Protein AF-A0A1V6A2D8-F1 (afdb_monomer)

pLDDT: mean 97.13, std 2.42, range [81.25, 98.75]

Foldseek 3Di:
DFLQWFADPQAIAGPPCGRQWGADPQAIAGPFPGRQWGADPQAIAGPPCGRQWGADPRTIDGPYSDDPRNDD

Sequence (72 aa):
MYTGFWIDNNYIWGPEESGRFWIDGGFIWGPYNSGKWWIDDGWIWGPTDSGKFWIDDGHIYGPSKTLPWLRK

Nearest PDB structures (foldseek):
  8h4e-assembly1_A-2  TM=2.927E-01  e=1.874E+00  Bacillus paralicheniformis
  8h4f-assembly1_B-2  TM=2.879E-01  e=1.759E+00  Bacillus paralicheniformis
  7cbu-assembly1_A  TM=2.919E-01  e=2.417E+00  Bacillus paralicheniformis
  7c8q-assembly1_B  TM=2.926E-01  e=2.576E+00  Bacillus paralicheniformis
  8h4c-assembly1_B-2  TM=2.827E-01  e=2.926E+00  Bacillus paralicheniformis

Structure (mmCIF, N/CA/C/O backbone):
data_AF-A0A1V6A2D8-F1
#
_entry.id   AF-A0A1V6A2D8-F1
#
loop_
_atom_site.group_PDB
_atom_site.id
_atom_site.type_symbol
_atom_sit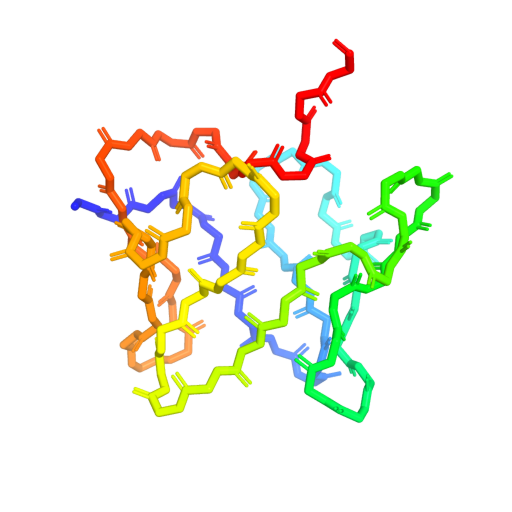e.label_atom_id
_atom_site.label_alt_id
_atom_site.label_comp_id
_atom_site.label_asym_id
_atom_site.label_entity_id
_atom_site.label_seq_id
_atom_site.pdbx_PDB_ins_code
_atom_site.Cartn_x
_atom_site.Cartn_y
_atom_site.Cartn_z
_atom_site.occupancy
_atom_site.B_iso_or_equiv
_atom_site.auth_seq_id
_atom_site.auth_comp_id
_atom_site.auth_asym_id
_atom_site.auth_atom_id
_atom_site.pdbx_PDB_model_num
ATOM 1 N N . MET A 1 1 ? -0.394 -1.811 14.505 1.00 97.69 1 MET A N 1
ATOM 2 C CA . MET A 1 1 ? -1.058 -0.530 14.855 1.00 97.69 1 MET A CA 1
ATOM 3 C C . MET A 1 1 ? -1.567 0.140 13.587 1.00 97.69 1 MET A C 1
ATOM 5 O O . MET A 1 1 ? -1.000 -0.137 12.536 1.00 97.69 1 MET A O 1
ATOM 9 N N . TYR A 1 2 ? -2.603 0.983 13.662 1.00 98.19 2 TYR A N 1
ATOM 10 C CA . TYR A 1 2 ? -3.106 1.704 12.485 1.00 98.19 2 TYR A CA 1
ATOM 11 C C . TYR A 1 2 ? -2.052 2.693 11.972 1.00 98.19 2 TYR A C 1
ATOM 13 O O . TYR A 1 2 ? -1.472 3.451 12.756 1.00 98.19 2 TYR A O 1
ATOM 21 N N . THR A 1 3 ? -1.778 2.663 10.668 1.00 98.25 3 THR A N 1
ATOM 22 C CA . THR A 1 3 ? -0.735 3.496 10.047 1.00 98.25 3 THR A CA 1
ATOM 23 C C . THR A 1 3 ? -1.214 4.917 9.752 1.00 98.25 3 THR A C 1
ATOM 25 O O . THR A 1 3 ? -0.391 5.828 9.687 1.00 98.25 3 THR A O 1
ATOM 28 N N . GLY A 1 4 ? -2.530 5.121 9.630 1.00 98.31 4 GLY A N 1
ATOM 29 C CA . GLY A 1 4 ? -3.122 6.355 9.109 1.00 98.31 4 GLY A CA 1
ATOM 30 C C . GLY A 1 4 ? -3.480 6.283 7.623 1.00 98.31 4 GLY A C 1
ATOM 31 O O . GLY A 1 4 ? -4.034 7.249 7.107 1.00 98.31 4 GLY A O 1
ATOM 32 N N . PHE A 1 5 ? -3.165 5.174 6.949 1.00 98.56 5 PHE A N 1
ATOM 33 C CA . PHE A 1 5 ? -3.462 4.972 5.536 1.00 98.56 5 PHE A CA 1
ATOM 34 C C . PHE A 1 5 ? -4.640 4.025 5.333 1.00 98.56 5 PHE A C 1
ATOM 36 O O . PHE A 1 5 ? -4.784 3.042 6.062 1.00 98.56 5 PHE A O 1
ATOM 43 N N . TRP A 1 6 ? -5.438 4.286 4.306 1.00 98.62 6 TRP A N 1
ATOM 44 C CA . TRP A 1 6 ? -6.569 3.454 3.912 1.00 98.62 6 TRP A CA 1
ATOM 45 C C . TRP A 1 6 ? -6.639 3.320 2.394 1.00 98.62 6 TRP A C 1
ATOM 47 O O . TRP A 1 6 ? -6.041 4.102 1.652 1.00 98.62 6 TRP A O 1
ATOM 57 N N . ILE A 1 7 ? -7.353 2.300 1.942 1.00 98.50 7 ILE A N 1
ATOM 58 C CA . ILE A 1 7 ? -7.573 1.981 0.541 1.00 98.50 7 ILE A CA 1
ATOM 59 C C . ILE A 1 7 ? -9.016 2.341 0.209 1.00 98.50 7 ILE A C 1
ATOM 61 O O . ILE A 1 7 ? -9.944 1.853 0.847 1.00 98.50 7 ILE A O 1
ATOM 65 N N . ASP A 1 8 ? -9.197 3.178 -0.806 1.00 98.38 8 ASP A N 1
ATOM 66 C CA . ASP A 1 8 ? -10.506 3.469 -1.382 1.00 98.38 8 ASP A CA 1
ATOM 67 C C . ASP A 1 8 ? -10.382 3.599 -2.900 1.00 98.38 8 ASP A C 1
ATOM 69 O O . ASP A 1 8 ? -9.470 4.259 -3.402 1.00 98.38 8 ASP A O 1
ATOM 73 N N . ASN A 1 9 ? -11.289 2.950 -3.634 1.00 97.50 9 ASN A N 1
ATOM 74 C CA . ASN A 1 9 ? -11.282 2.899 -5.100 1.00 97.50 9 ASN A CA 1
ATOM 75 C C . ASN A 1 9 ? -9.915 2.500 -5.700 1.00 97.50 9 ASN A C 1
ATOM 77 O O . ASN A 1 9 ? -9.472 3.077 -6.688 1.00 97.50 9 ASN A O 1
ATOM 81 N N . ASN A 1 10 ? -9.238 1.520 -5.089 1.00 97.44 10 ASN A N 1
ATOM 82 C CA . ASN A 1 10 ? -7.867 1.080 -5.403 1.00 97.44 10 ASN A CA 1
ATOM 83 C C . ASN A 1 10 ? -6.762 2.127 -5.183 1.00 97.44 10 ASN A C 1
ATOM 85 O O . ASN A 1 10 ? -5.596 1.818 -5.408 1.00 97.44 10 ASN A O 1
ATOM 89 N N . TYR A 1 11 ? -7.069 3.332 -4.712 1.00 98.44 11 TYR A N 1
ATOM 90 C CA . TYR A 1 11 ? -6.064 4.317 -4.326 1.00 98.44 11 TYR A CA 1
ATOM 91 C C . TYR A 1 11 ? -5.733 4.194 -2.847 1.00 98.44 11 TYR A C 1
ATOM 93 O O . TYR A 1 11 ? -6.587 3.876 -2.020 1.00 98.44 11 TYR A O 1
ATOM 101 N N . ILE A 1 12 ? -4.475 4.472 -2.517 1.00 98.50 12 ILE A N 1
ATOM 102 C CA . ILE A 1 12 ? -3.995 4.516 -1.144 1.00 98.50 12 ILE A CA 1
ATOM 103 C C . ILE A 1 12 ? -3.974 5.975 -0.702 1.00 98.50 12 ILE A C 1
ATOM 105 O O . ILE A 1 12 ? -3.235 6.812 -1.231 1.00 98.50 12 ILE A O 1
ATOM 109 N N . TRP A 1 13 ? -4.794 6.268 0.292 1.00 98.56 13 TRP A N 1
ATOM 110 C CA . TRP A 1 13 ? -4.938 7.575 0.908 1.00 98.56 13 TRP A CA 1
ATOM 111 C C . TRP A 1 13 ? -4.273 7.576 2.278 1.00 98.56 13 TRP A C 1
ATOM 113 O O . TRP A 1 13 ? -4.116 6.530 2.906 1.00 98.56 13 TRP A O 1
ATOM 123 N N . GLY A 1 14 ? -3.865 8.748 2.751 1.00 97.50 14 GLY A N 1
ATOM 124 C CA . GLY A 1 14 ? -3.229 8.878 4.053 1.00 97.50 14 GLY A CA 1
ATOM 125 C C . GLY A 1 14 ? -2.696 10.279 4.340 1.00 97.50 14 GLY A C 1
ATOM 126 O O . GLY A 1 14 ? -2.956 11.215 3.581 1.00 97.50 14 GLY A O 1
ATOM 127 N N . PRO A 1 15 ? -1.950 10.441 5.444 1.00 95.56 15 PRO A N 1
ATOM 128 C CA . PRO A 1 15 ? -1.406 11.731 5.869 1.00 95.56 15 PRO A CA 1
ATOM 129 C C . PRO A 1 15 ? -0.275 12.251 4.969 1.00 95.56 15 PRO A C 1
ATOM 131 O O . PRO A 1 15 ? -0.050 13.457 4.916 1.00 95.56 15 PRO A O 1
ATOM 134 N N . GLU A 1 16 ? 0.429 11.367 4.260 1.00 93.19 16 GLU A N 1
ATOM 135 C CA . GLU A 1 16 ? 1.528 11.714 3.354 1.00 93.19 16 GLU A CA 1
ATOM 136 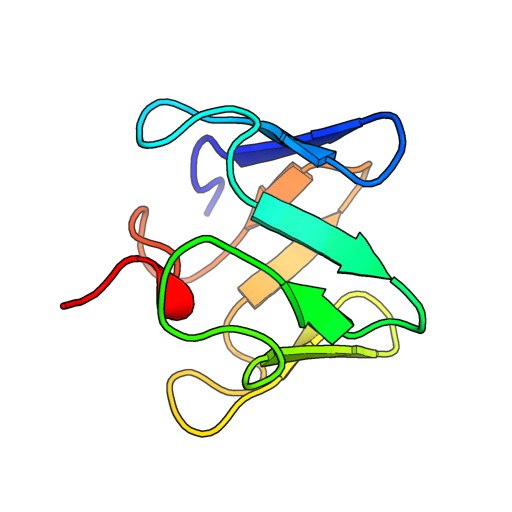C C . GLU A 1 16 ? 1.264 11.127 1.968 1.00 93.19 16 GLU A C 1
ATOM 138 O O . GLU A 1 16 ? 0.792 9.999 1.856 1.00 93.19 16 GLU A O 1
ATOM 143 N N . GLU A 1 17 ? 1.580 11.883 0.911 1.00 93.56 17 GLU A N 1
ATOM 144 C CA . GLU A 1 17 ? 1.495 11.419 -0.488 1.00 93.56 17 GLU A CA 1
ATOM 145 C C . GLU A 1 17 ? 0.114 10.821 -0.861 1.00 93.56 17 GLU A C 1
ATOM 147 O O . GLU A 1 17 ? 0.007 9.912 -1.686 1.00 93.56 17 GLU A O 1
ATOM 152 N N . SER A 1 18 ? -0.948 11.346 -0.240 1.00 96.12 18 SER A N 1
ATOM 153 C CA . SER A 1 18 ? -2.327 10.857 -0.346 1.00 96.12 18 SER A CA 1
ATOM 154 C C . SER A 1 18 ? -2.809 10.770 -1.796 1.00 96.12 18 SER A C 1
ATOM 156 O O . SER A 1 18 ? -2.679 11.734 -2.554 1.00 96.12 18 SER A O 1
ATOM 158 N N . GLY A 1 19 ? -3.342 9.611 -2.194 1.00 96.81 19 GLY A N 1
ATOM 159 C CA . GLY A 1 19 ? -3.873 9.370 -3.539 1.00 96.81 19 GLY A CA 1
ATOM 160 C C . GLY A 1 19 ? -2.810 9.226 -4.632 1.00 96.81 19 GLY A C 1
ATOM 161 O O . GLY A 1 19 ? -3.152 9.071 -5.802 1.00 96.81 19 GLY A O 1
ATOM 162 N N . ARG A 1 20 ? -1.512 9.270 -4.297 1.00 97.88 20 ARG A N 1
ATOM 163 C CA . ARG A 1 20 ? -0.428 9.119 -5.287 1.00 97.88 20 ARG A CA 1
ATOM 164 C C . ARG A 1 20 ? -0.034 7.674 -5.550 1.00 97.88 20 ARG A C 1
ATOM 166 O O . ARG A 1 20 ? 0.662 7.413 -6.529 1.00 97.88 20 ARG A O 1
ATOM 173 N N . PHE A 1 21 ? -0.442 6.765 -4.675 1.00 98.25 21 PHE A N 1
ATOM 174 C CA . PHE A 1 21 ? -0.217 5.336 -4.816 1.00 98.25 21 PHE A CA 1
ATOM 175 C C . PHE A 1 21 ? -1.543 4.641 -5.097 1.00 98.25 21 PHE A C 1
ATOM 177 O O . PHE A 1 21 ? -2.582 5.056 -4.581 1.00 98.25 21 PHE A O 1
ATOM 184 N N . TRP A 1 22 ? -1.507 3.595 -5.912 1.00 98.50 22 TRP A N 1
ATOM 185 C CA . TRP A 1 22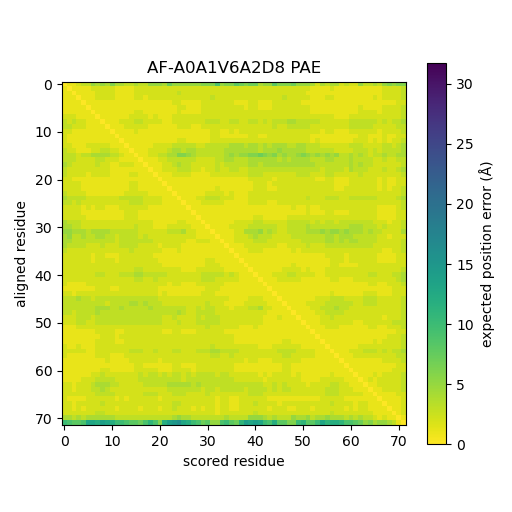 ? -2.687 2.818 -6.280 1.00 98.50 22 TRP A CA 1
ATOM 186 C C . TRP A 1 22 ? -2.354 1.335 -6.388 1.00 98.50 22 TRP A C 1
ATOM 188 O O . TRP A 1 22 ? -1.189 0.948 -6.467 1.00 98.50 22 TRP A O 1
ATOM 198 N N . ILE A 1 23 ? -3.389 0.508 -6.369 1.00 98.50 23 ILE A N 1
ATOM 199 C CA . ILE A 1 23 ? -3.310 -0.942 -6.451 1.00 98.50 23 ILE A CA 1
ATOM 200 C C . ILE A 1 23 ? -3.825 -1.361 -7.823 1.00 98.50 23 ILE A C 1
ATOM 202 O O . ILE A 1 23 ? -4.934 -1.005 -8.213 1.00 98.50 23 ILE A O 1
ATOM 206 N N . ASP A 1 24 ? -3.020 -2.125 -8.550 1.00 98.38 24 ASP A N 1
ATOM 207 C CA . ASP A 1 24 ? -3.420 -2.738 -9.814 1.00 98.38 24 ASP A CA 1
ATOM 208 C C . ASP A 1 24 ? -2.766 -4.114 -9.953 1.00 98.38 24 ASP A C 1
ATOM 210 O O . ASP A 1 24 ? -1.572 -4.280 -9.685 1.00 98.38 24 ASP A O 1
ATOM 214 N N . GLY A 1 25 ? -3.568 -5.121 -10.301 1.00 97.38 25 GLY A N 1
ATOM 215 C CA . GLY A 1 25 ? -3.141 -6.524 -10.332 1.00 97.38 25 GLY A CA 1
ATOM 216 C C . GLY A 1 25 ? -2.612 -7.055 -8.991 1.00 97.38 25 GLY A C 1
ATOM 217 O O . GLY A 1 25 ? -1.780 -7.955 -8.984 1.00 97.38 25 GLY A O 1
ATOM 218 N N . GLY A 1 26 ? -3.030 -6.466 -7.864 1.00 97.25 26 GLY A N 1
ATOM 219 C CA . GLY A 1 26 ? -2.504 -6.776 -6.528 1.00 97.25 26 GLY A CA 1
ATOM 220 C C . GLY A 1 26 ? -1.164 -6.105 -6.205 1.00 97.25 26 GLY A C 1
ATOM 221 O O . GLY A 1 26 ? -0.73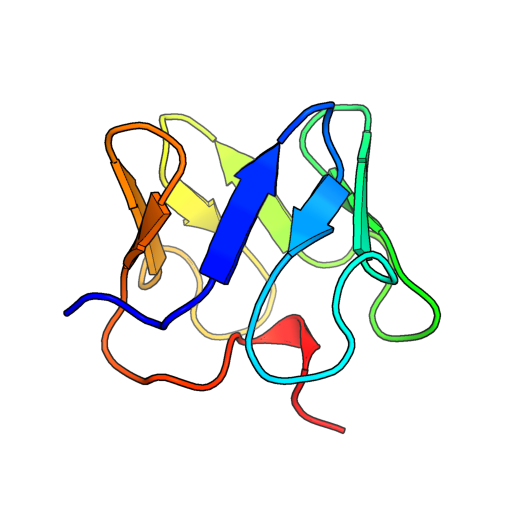3 -6.144 -5.059 1.00 97.25 26 GLY A O 1
ATOM 222 N N . PHE A 1 27 ? -0.522 -5.435 -7.163 1.00 98.50 27 PHE A N 1
ATOM 223 C CA . PHE A 1 27 ? 0.715 -4.689 -6.946 1.00 98.50 27 PHE A CA 1
ATOM 224 C C . PHE A 1 27 ? 0.433 -3.237 -6.578 1.00 98.50 27 PHE A C 1
ATOM 226 O O . PHE A 1 27 ? -0.542 -2.639 -7.031 1.00 98.50 27 PHE A O 1
ATOM 233 N N . ILE A 1 28 ? 1.325 -2.661 -5.778 1.00 98.50 28 ILE A N 1
ATOM 234 C CA . ILE A 1 28 ? 1.274 -1.267 -5.351 1.00 98.50 28 ILE A CA 1
ATOM 235 C C . ILE A 1 28 ? 2.155 -0.442 -6.283 1.00 98.50 28 ILE A C 1
ATOM 237 O O . ILE A 1 28 ? 3.375 -0.617 -6.355 1.00 98.50 28 ILE A O 1
ATOM 241 N N . TRP A 1 29 ? 1.523 0.484 -6.984 1.00 98.50 29 TRP A N 1
ATOM 242 C CA . TRP A 1 29 ? 2.133 1.394 -7.937 1.00 98.50 29 TRP A CA 1
ATOM 243 C C . TRP A 1 29 ? 2.171 2.811 -7.375 1.00 98.50 29 TRP A C 1
ATOM 245 O O . TRP A 1 29 ? 1.396 3.179 -6.493 1.00 98.50 29 TRP A O 1
ATOM 255 N N . GLY A 1 30 ? 3.098 3.615 -7.882 1.00 97.44 30 GLY A N 1
ATOM 256 C CA . GLY A 1 30 ? 3.274 4.993 -7.455 1.00 97.44 30 GLY A CA 1
ATOM 257 C C . GLY A 1 30 ? 4.363 5.738 -8.227 1.00 97.44 30 GLY A C 1
ATOM 258 O O . GLY A 1 30 ? 5.016 5.171 -9.108 1.00 97.44 30 GLY A O 1
ATOM 259 N N . PRO A 1 31 ? 4.592 7.019 -7.887 1.00 95.94 31 PRO A N 1
ATOM 260 C CA . PRO A 1 31 ? 5.597 7.872 -8.529 1.00 95.94 31 PRO A CA 1
ATOM 261 C C . PRO A 1 31 ? 7.043 7.411 -8.289 1.00 95.94 31 PRO A C 1
ATOM 263 O O . PRO A 1 31 ? 7.950 7.798 -9.020 1.00 95.94 31 PRO A O 1
ATOM 266 N N . TYR A 1 32 ? 7.269 6.605 -7.257 1.00 94.56 32 TYR A N 1
ATOM 267 C CA . TYR A 1 32 ? 8.540 5.966 -6.944 1.00 94.56 32 TYR A CA 1
ATOM 268 C C . TYR A 1 32 ? 8.253 4.599 -6.336 1.00 94.56 32 TYR A C 1
ATOM 270 O O . TYR A 1 32 ? 7.134 4.338 -5.896 1.00 94.56 32 TYR A O 1
ATOM 278 N N . ASN A 1 33 ? 9.256 3.714 -6.323 1.00 94.31 33 ASN A N 1
ATOM 279 C CA . ASN A 1 33 ? 9.114 2.380 -5.728 1.00 94.31 33 ASN A CA 1
ATOM 280 C C . ASN A 1 33 ? 7.965 1.531 -6.328 1.00 94.31 33 ASN A C 1
ATOM 282 O O . ASN A 1 33 ? 7.502 0.579 -5.707 1.00 94.31 33 ASN A O 1
ATOM 286 N N . SER A 1 34 ? 7.557 1.863 -7.556 1.00 96.12 34 SER A N 1
ATOM 287 C CA . SER A 1 34 ? 6.401 1.307 -8.262 1.00 96.12 34 SER A CA 1
ATOM 288 C C . SER A 1 34 ? 6.532 -0.194 -8.531 1.00 96.12 34 SER A C 1
ATOM 290 O O . SER A 1 34 ? 7.590 -0.648 -8.969 1.00 96.12 34 SER A O 1
ATOM 292 N N . GLY A 1 35 ? 5.469 -0.956 -8.265 1.00 97.56 35 GLY A N 1
ATOM 293 C CA . GLY A 1 35 ? 5.370 -2.388 -8.562 1.00 97.56 35 GLY A CA 1
ATOM 294 C C . GLY A 1 35 ? 6.239 -3.295 -7.684 1.00 97.56 35 GLY A C 1
ATOM 295 O O . GLY A 1 35 ? 6.329 -4.491 -7.940 1.00 9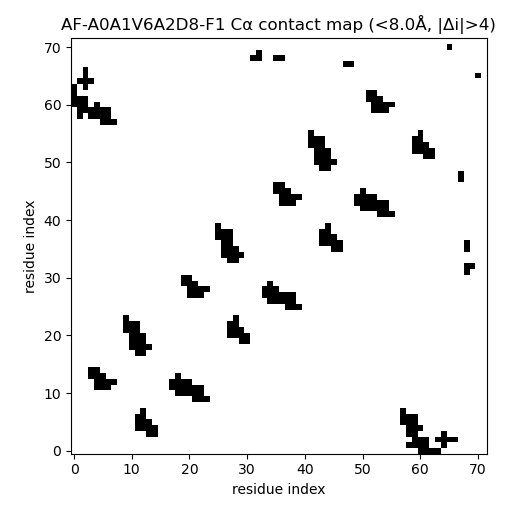7.56 35 GLY A O 1
ATOM 296 N N . LYS A 1 36 ? 6.911 -2.755 -6.660 1.00 98.06 36 LYS A N 1
ATOM 297 C CA . LYS A 1 36 ? 7.814 -3.533 -5.792 1.00 98.06 36 LYS A CA 1
ATOM 298 C C . LYS A 1 36 ? 7.102 -4.221 -4.624 1.00 98.06 36 LYS A C 1
ATOM 300 O O . LYS A 1 36 ? 7.627 -5.201 -4.103 1.00 98.06 36 LYS A O 1
ATOM 305 N N . TRP A 1 37 ? 5.956 -3.699 -4.194 1.00 98.50 37 TRP A N 1
ATOM 306 C CA . TRP A 1 37 ? 5.132 -4.296 -3.142 1.00 98.50 37 TRP A CA 1
ATOM 307 C C . TRP A 1 37 ? 3.845 -4.835 -3.742 1.00 98.50 37 TRP A C 1
ATOM 309 O O . TRP A 1 37 ? 3.359 -4.307 -4.743 1.00 98.50 37 TRP A O 1
ATOM 319 N N . TRP A 1 38 ? 3.295 -5.867 -3.119 1.00 98.50 38 TRP A N 1
ATOM 320 C CA . TRP A 1 38 ? 2.031 -6.469 -3.517 1.00 98.50 38 TRP A CA 1
ATOM 321 C C . TRP A 1 38 ? 1.210 -6.866 -2.297 1.00 98.50 38 TRP A C 1
ATOM 323 O O . TRP A 1 38 ? 1.733 -6.985 -1.188 1.00 98.50 38 TRP A O 1
ATOM 333 N N . ILE A 1 39 ? -0.086 -7.035 -2.514 1.00 98.44 39 ILE A N 1
ATOM 334 C CA . ILE A 1 39 ? -1.057 -7.469 -1.524 1.00 98.44 39 ILE A CA 1
ATOM 335 C C . ILE A 1 39 ? -1.429 -8.910 -1.847 1.00 98.44 39 ILE A C 1
ATOM 337 O O . ILE A 1 39 ? -1.818 -9.212 -2.974 1.00 98.44 39 ILE A O 1
ATOM 341 N N . ASP A 1 40 ? -1.319 -9.780 -0.852 1.00 98.19 40 ASP A N 1
ATOM 342 C CA . ASP A 1 40 ? -1.754 -11.170 -0.933 1.00 98.19 40 ASP A CA 1
ATOM 343 C C . ASP A 1 40 ? -2.312 -11.612 0.421 1.00 98.19 40 ASP A C 1
ATOM 345 O O . ASP A 1 40 ? -1.698 -11.359 1.460 1.00 98.19 40 ASP A O 1
ATOM 349 N N . ASP A 1 41 ? -3.503 -12.211 0.399 1.00 97.25 41 ASP A N 1
ATOM 350 C CA . ASP A 1 41 ? -4.276 -12.620 1.584 1.00 97.25 41 ASP A CA 1
ATOM 351 C C . ASP A 1 41 ? -4.414 -11.522 2.664 1.00 97.25 41 ASP A C 1
ATOM 353 O O . ASP A 1 41 ? -4.288 -11.756 3.863 1.00 97.25 41 ASP A O 1
ATOM 357 N N . GLY A 1 42 ? -4.598 -10.268 2.235 1.00 97.31 42 GLY A N 1
ATOM 358 C CA . GLY A 1 42 ? -4.692 -9.112 3.135 1.00 97.31 42 GLY A CA 1
ATOM 359 C C . GLY A 1 42 ? -3.358 -8.662 3.743 1.00 97.31 42 GLY A C 1
ATOM 360 O O . GLY A 1 42 ? -3.321 -7.658 4.449 1.00 97.31 42 GLY A O 1
ATOM 361 N N . TRP A 1 43 ? -2.246 -9.329 3.443 1.00 98.44 43 TRP A N 1
ATOM 362 C CA . TRP A 1 43 ? -0.905 -8.924 3.858 1.00 98.44 43 TRP A CA 1
ATOM 363 C C . TRP A 1 43 ? -0.175 -8.195 2.740 1.00 98.44 43 TRP A C 1
ATOM 365 O O . TRP A 1 43 ? -0.377 -8.452 1.556 1.00 98.44 43 TRP A O 1
ATOM 375 N N . ILE A 1 44 ? 0.706 -7.281 3.128 1.00 98.56 44 ILE A N 1
ATOM 376 C CA . ILE A 1 44 ? 1.564 -6.542 2.210 1.00 98.56 44 ILE A CA 1
ATOM 377 C C . ILE A 1 44 ? 2.946 -7.186 2.218 1.00 98.56 44 ILE A C 1
ATOM 379 O O . ILE A 1 44 ? 3.633 -7.256 3.242 1.00 98.56 44 ILE A O 1
ATOM 383 N N . TRP A 1 45 ? 3.381 -7.584 1.036 1.00 98.62 45 TRP A N 1
ATOM 384 C CA . TRP A 1 45 ? 4.656 -8.227 0.780 1.00 98.62 45 TRP A CA 1
ATOM 385 C C . TRP A 1 45 ? 5.536 -7.335 -0.091 1.00 98.62 45 TRP A C 1
ATOM 387 O O . TRP A 1 45 ? 5.055 -6.444 -0.793 1.00 98.62 45 TRP A O 1
ATOM 397 N N . GLY A 1 46 ? 6.847 -7.537 -0.017 1.00 97.75 46 GLY A N 1
ATOM 398 C CA . GLY A 1 46 ? 7.805 -6.727 -0.757 1.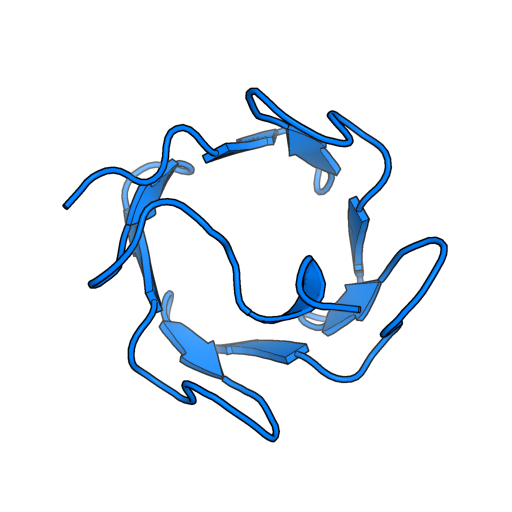00 97.75 46 GLY A CA 1
ATOM 399 C C . GLY A 1 46 ? 9.262 -7.058 -0.441 1.00 97.75 46 GLY A C 1
ATOM 400 O O . GLY A 1 46 ? 9.550 -7.927 0.385 1.00 97.75 46 GLY A O 1
ATOM 401 N N . PRO A 1 47 ? 10.210 -6.344 -1.067 1.00 96.75 47 PRO A N 1
ATOM 402 C CA . PRO A 1 47 ? 11.642 -6.532 -0.839 1.00 96.75 47 PRO A CA 1
ATOM 403 C C . PRO A 1 47 ? 12.081 -6.127 0.576 1.00 96.75 47 PRO A C 1
ATOM 405 O O . PRO A 1 47 ? 13.079 -6.634 1.083 1.00 96.75 47 PRO A O 1
ATOM 408 N N . THR A 1 48 ? 11.344 -5.220 1.224 1.00 95.50 48 THR A N 1
ATOM 409 C CA . THR A 1 48 ? 11.547 -4.827 2.622 1.00 95.50 48 THR A CA 1
ATOM 410 C C . THR A 1 48 ? 10.220 -4.816 3.368 1.00 95.50 48 THR A C 1
ATOM 412 O O . THR A 1 48 ? 9.162 -4.575 2.786 1.00 95.50 48 THR A O 1
ATOM 415 N N . ASP A 1 49 ? 10.293 -5.112 4.670 1.00 96.06 49 ASP A N 1
ATOM 416 C CA . ASP A 1 49 ? 9.133 -5.215 5.567 1.00 96.06 49 ASP A CA 1
ATOM 417 C C . ASP A 1 49 ? 8.022 -6.159 5.074 1.00 96.06 49 ASP A C 1
ATOM 419 O O . ASP A 1 49 ? 6.852 -5.994 5.415 1.00 96.06 49 ASP A O 1
ATOM 423 N N . SER A 1 50 ? 8.417 -7.176 4.306 1.00 97.38 50 SER A N 1
ATOM 424 C CA . SER A 1 50 ? 7.536 -8.217 3.781 1.00 97.38 50 SER A CA 1
ATOM 425 C C . SER A 1 50 ? 6.743 -8.895 4.899 1.00 97.38 50 SER A C 1
ATOM 427 O O . SER A 1 50 ? 7.331 -9.310 5.901 1.00 97.38 50 SER A O 1
ATOM 429 N N . GLY A 1 51 ? 5.419 -8.968 4.750 1.00 97.62 51 GLY A N 1
ATOM 430 C CA . GLY A 1 51 ? 4.519 -9.601 5.714 1.00 97.62 51 GLY A CA 1
ATOM 431 C C . GLY A 1 51 ? 4.399 -8.867 7.053 1.00 97.62 51 GLY A C 1
ATOM 432 O O . GLY A 1 51 ? 3.842 -9.411 8.000 1.00 97.62 51 GLY A O 1
ATOM 433 N N . LYS A 1 52 ? 4.931 -7.644 7.188 1.00 98.38 52 LYS A N 1
ATOM 434 C CA . LYS A 1 52 ? 4.808 -6.865 8.435 1.00 98.38 52 LYS A CA 1
ATOM 435 C C . LYS A 1 52 ? 3.591 -5.952 8.460 1.00 98.38 52 LYS A C 1
ATOM 437 O O . LYS A 1 52 ? 3.166 -5.540 9.538 1.00 98.38 52 LYS A O 1
ATOM 442 N N . PHE A 1 53 ? 3.080 -5.589 7.292 1.00 98.56 53 PHE A N 1
ATOM 443 C CA . PHE A 1 53 ? 1.907 -4.739 7.154 1.00 98.56 53 PHE A CA 1
ATOM 444 C C . PHE A 1 53 ? 0.735 -5.576 6.655 1.00 98.56 53 PHE A C 1
ATOM 446 O O . PHE A 1 53 ? 0.929 -6.510 5.878 1.00 98.56 53 PHE A O 1
ATOM 453 N N . TRP A 1 54 ? -0.464 -5.233 7.102 1.00 98.62 54 TRP A N 1
ATOM 454 C CA . TRP A 1 54 ? -1.696 -5.924 6.742 1.00 98.62 54 TRP A CA 1
ATOM 455 C C . TRP A 1 54 ? -2.833 -4.929 6.549 1.00 98.62 54 TRP A C 1
ATOM 457 O O . TRP A 1 54 ? -2.756 -3.780 6.992 1.00 98.62 54 TRP A O 1
ATOM 467 N N . ILE A 1 55 ? -3.870 -5.378 5.863 1.00 98.56 55 ILE A N 1
ATOM 468 C CA . ILE A 1 55 ? -5.082 -4.634 5.566 1.00 98.56 55 ILE A CA 1
ATOM 469 C C . ILE A 1 55 ? -6.209 -5.271 6.365 1.00 98.56 55 ILE A C 1
ATOM 471 O O . ILE A 1 55 ? -6.407 -6.482 6.314 1.00 98.56 55 ILE A O 1
ATOM 475 N N . ASP A 1 56 ? -6.941 -4.442 7.093 1.00 98.38 56 ASP A N 1
ATOM 476 C CA . ASP A 1 56 ? -8.145 -4.834 7.815 1.00 98.38 56 ASP A CA 1
ATOM 477 C C . ASP A 1 56 ? -9.193 -3.738 7.626 1.00 98.38 56 ASP A C 1
ATOM 479 O O . ASP A 1 56 ? -8.886 -2.557 7.791 1.00 98.38 56 ASP A O 1
ATOM 483 N N . ASP A 1 57 ? -10.390 -4.121 7.184 1.00 97.31 57 ASP A N 1
ATOM 484 C CA . ASP A 1 57 ? -11.489 -3.204 6.837 1.00 97.31 57 ASP A CA 1
ATOM 485 C C . ASP A 1 57 ? -11.052 -2.007 5.958 1.00 97.31 57 ASP A C 1
ATOM 487 O O . ASP A 1 57 ? -11.342 -0.844 6.236 1.00 97.31 57 ASP A O 1
ATOM 491 N N . GLY A 1 58 ? -10.236 -2.276 4.930 1.00 97.38 58 GLY A N 1
ATOM 492 C CA . GLY A 1 58 ? -9.701 -1.256 4.016 1.00 97.38 58 GLY A CA 1
ATOM 493 C C . GLY A 1 58 ? -8.613 -0.348 4.607 1.00 97.38 58 GLY A C 1
ATOM 494 O O . GLY A 1 58 ? -8.044 0.471 3.891 1.00 97.38 58 GLY A O 1
ATOM 495 N N . HIS A 1 59 ? -8.262 -0.497 5.881 1.00 98.56 59 HIS A N 1
ATOM 496 C CA . HIS A 1 59 ? -7.239 0.295 6.555 1.00 98.56 59 HIS A CA 1
ATOM 497 C C . HIS A 1 59 ? -5.923 -0.475 6.647 1.00 98.56 59 HIS A C 1
ATOM 499 O O . HIS A 1 59 ? -5.903 -1.687 6.847 1.00 98.56 59 HIS A O 1
ATOM 505 N N . ILE A 1 60 ? -4.798 0.232 6.525 1.00 98.62 60 ILE A N 1
ATOM 506 C CA . ILE A 1 60 ? -3.469 -0.377 6.566 1.00 98.62 60 ILE A CA 1
ATOM 507 C C . ILE A 1 60 ? -2.910 -0.294 7.986 1.00 98.62 60 ILE A C 1
ATOM 509 O O . ILE A 1 60 ? -2.811 0.779 8.596 1.00 98.62 60 ILE A O 1
ATOM 513 N N . TYR A 1 61 ? -2.471 -1.433 8.496 1.00 98.75 61 TYR A N 1
ATOM 514 C CA . TYR A 1 61 ? -1.856 -1.595 9.800 1.00 98.75 61 TYR A CA 1
ATOM 515 C C . TYR A 1 61 ? -0.437 -2.144 9.652 1.00 98.75 61 TYR A C 1
ATOM 517 O O . TYR A 1 61 ? -0.080 -2.763 8.654 1.00 98.75 61 TYR A O 1
ATOM 525 N N . GLY A 1 62 ? 0.400 -1.901 10.655 1.00 98.25 62 GLY A N 1
ATOM 526 C CA . GLY A 1 62 ? 1.773 -2.393 10.662 1.00 98.25 62 GLY A CA 1
ATOM 527 C C . GLY A 1 62 ? 2.530 -2.040 11.937 1.00 98.25 62 GLY A C 1
ATOM 528 O O . GLY A 1 62 ? 1.928 -1.534 12.892 1.00 98.25 62 GLY A O 1
ATOM 529 N N . PRO A 1 63 ? 3.848 -2.294 11.976 1.00 97.69 63 PRO A N 1
ATOM 530 C CA . PRO A 1 63 ? 4.715 -1.951 13.102 1.00 97.69 63 PRO A CA 1
ATOM 531 C C . PRO A 1 63 ? 5.142 -0.471 13.127 1.00 97.69 63 PRO A C 1
ATOM 533 O O . PRO A 1 63 ? 5.620 -0.002 14.154 1.00 97.69 63 PRO A O 1
ATOM 536 N N . SER A 1 64 ? 4.983 0.277 12.027 1.00 96.19 64 SER A N 1
ATOM 537 C CA . SER A 1 64 ? 5.331 1.705 11.929 1.00 96.19 64 SER A CA 1
ATOM 538 C C . SER A 1 64 ? 4.284 2.488 11.142 1.00 96.19 64 SER A C 1
ATOM 540 O O . SER A 1 64 ? 3.599 1.909 10.309 1.00 96.19 64 SER A O 1
ATOM 542 N N . LYS A 1 65 ? 4.187 3.810 11.348 1.00 96.00 65 LYS A N 1
ATOM 543 C CA . LYS A 1 65 ? 3.277 4.666 10.559 1.00 96.00 65 LYS A CA 1
ATOM 544 C C . LYS A 1 65 ? 3.723 4.833 9.104 1.00 96.00 65 LYS A C 1
ATOM 546 O O . LYS A 1 65 ? 2.890 5.003 8.227 1.00 96.00 65 LYS A O 1
ATOM 551 N N . THR A 1 66 ? 5.027 4.761 8.847 1.00 95.88 66 THR A N 1
ATOM 552 C CA . THR A 1 66 ? 5.584 4.889 7.497 1.00 95.88 66 THR A CA 1
ATOM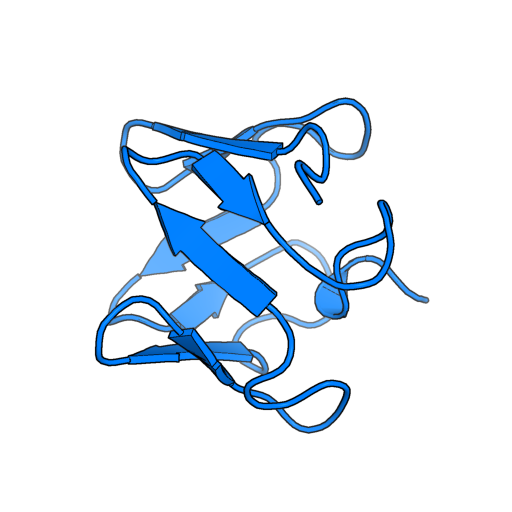 553 C C . THR A 1 66 ? 5.481 3.565 6.751 1.00 95.88 66 THR A C 1
ATOM 555 O O . THR A 1 66 ? 6.117 2.582 7.151 1.00 95.88 66 THR A O 1
ATOM 558 N N . LEU A 1 67 ? 4.711 3.555 5.662 1.00 96.75 67 LEU A N 1
ATOM 559 C CA . LEU A 1 67 ? 4.603 2.417 4.750 1.00 96.75 67 LEU A CA 1
ATOM 560 C C . LEU A 1 67 ? 5.936 2.169 4.025 1.00 96.75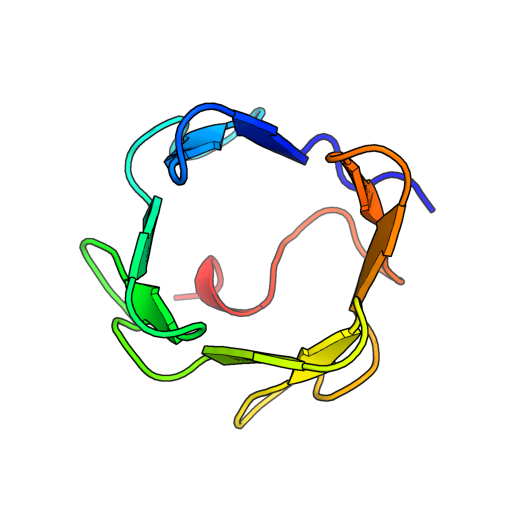 67 LEU A C 1
ATOM 562 O O . LEU A 1 67 ? 6.694 3.115 3.784 1.00 96.75 67 LEU A O 1
ATOM 566 N N . PRO A 1 68 ? 6.261 0.912 3.683 1.00 96.25 68 PRO A N 1
ATOM 567 C CA . PRO A 1 68 ? 7.605 0.559 3.238 1.00 96.25 68 PRO A CA 1
ATOM 568 C C . PRO A 1 68 ? 7.996 1.208 1.904 1.00 96.25 68 PRO A C 1
ATOM 570 O O . PRO A 1 68 ? 9.149 1.602 1.743 1.00 96.25 68 PRO A O 1
ATOM 573 N N . TRP A 1 69 ? 7.044 1.420 0.990 1.00 95.81 69 TRP A N 1
ATOM 574 C CA . TRP A 1 69 ? 7.302 2.084 -0.294 1.00 95.81 69 TRP A CA 1
ATOM 575 C C . TRP A 1 69 ? 7.479 3.605 -0.200 1.00 95.81 69 TRP A C 1
ATOM 577 O O . TRP A 1 69 ? 7.991 4.192 -1.151 1.00 95.81 69 TRP A O 1
ATOM 587 N N . LEU A 1 70 ? 7.108 4.244 0.920 1.00 95.19 70 LEU A N 1
ATOM 588 C CA . LEU A 1 70 ? 7.267 5.694 1.130 1.00 95.19 70 LEU A CA 1
ATOM 589 C C . LEU A 1 70 ? 8.701 6.096 1.506 1.00 95.19 70 LEU A C 1
ATOM 591 O O . LEU A 1 70 ? 9.056 7.273 1.459 1.00 95.19 70 LEU A O 1
ATOM 595 N N . ARG A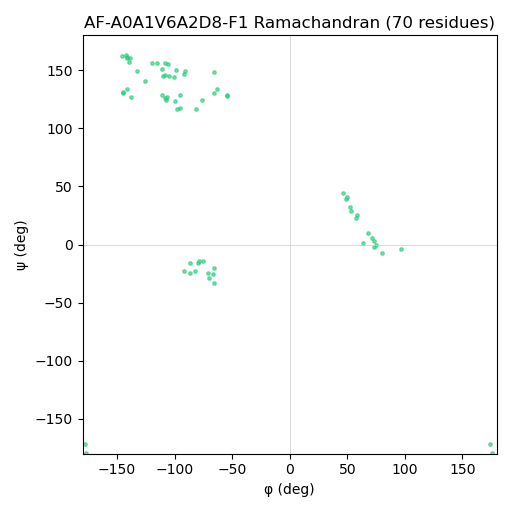 1 71 ? 9.541 5.125 1.880 1.00 90.62 71 ARG A N 1
ATOM 596 C CA . ARG A 1 71 ? 10.944 5.364 2.228 1.00 90.62 71 ARG A CA 1
ATOM 597 C C . ARG A 1 71 ? 11.751 5.591 0.944 1.00 90.62 71 ARG A C 1
ATOM 599 O O . ARG A 1 71 ? 11.700 4.765 0.030 1.00 90.62 71 ARG A O 1
ATOM 606 N N . LYS A 1 72 ? 12.447 6.727 0.881 1.00 81.25 72 LYS A N 1
ATOM 607 C CA . LYS A 1 72 ? 13.306 7.141 -0.239 1.00 81.25 72 LYS A CA 1
ATOM 608 C C . LYS A 1 72 ? 14.739 6.676 -0.025 1.00 81.25 72 LYS A C 1
ATOM 610 O O . LYS A 1 72 ? 15.180 6.706 1.145 1.00 81.25 72 LYS A O 1
#

Radius of gyration: 10.51 Å; Cα contacts (8 Å, |Δi|>4): 141; chains: 1; bounding box: 25×24×25 Å

Secondary structure (DSSP, 8-state):
-EEEEEEETTEEESSSSTTSEEEETTEEE-SSSTTSEEEETTEEE-SSSTTTEEEETTEEE-SSSS-GGG--

Mean predicted aligned error: 2.04 Å

Solvent-accessible surface area (backbone atoms only — not comparable to full-atom values): 3972 Å² total; per-residue (Å²): 83,81,30,67,33,35,54,57,95,51,24,37,35,41,93,67,72,51,62,55,29,34,53,56,97,48,24,36,34,41,94,56,63,51,64,54,30,33,55,56,96,51,26,33,37,40,92,59,69,49,68,53,28,35,51,55,96,51,29,36,28,20,93,50,60,72,56,73,64,77,65,128